Protein AF-A0A840BF86-F1 (afdb_monomer)

Sequence (146 aa):
MRASHAMMPAVRQLLELLAPGEWRRPWKLATFAVGMAWLLWGALTLEIGDWDVGVSILMGAFTYLLSPMAARILMRRQWRWLPLSLLAWWWCVDGVYMAWHLSMGNPIYREANAYASTCLFWLCGFIWSPRAALVEVLHNRRSVGF

pLDDT: mean 86.8, std 16.27, range [36.75, 98.38]

Radius of gyration: 18.63 Å; Cα contacts (8 Å, |Δi|>4): 114; chains: 1; bounding box: 59×29×61 Å

Mean predicted aligned error: 7.5 Å

Secondary structure (DSSP, 8-state):
--------HHHHHHHHHH-GGGTT-HHHHHHHHHHHHHHHHHHHHTT-HHHHHHHHHHHHHHHHHHHHHHHHHHHTT-GGGHHHHHHHHHIIIIIHHHHHHHHHTPPP-HHHHHHHHHHHHHHHHHHHS--SSHHHHHHTTSS---

Solvent-accessible surface area (backbone atoms only — not comparable to full-atom values): 8223 Å² total; per-residue (Å²): 138,83,85,76,73,81,73,53,71,68,58,54,51,49,48,63,45,52,35,71,87,55,71,74,37,65,68,51,49,50,54,48,51,51,52,51,50,51,53,47,49,48,21,58,75,70,72,42,41,92,61,43,41,64,47,48,53,53,31,49,51,45,32,70,58,41,19,26,25,32,38,48,33,61,78,68,64,40,65,92,48,43,68,59,30,53,49,50,49,46,36,41,31,44,48,50,54,49,56,49,32,68,73,71,73,50,90,81,62,61,67,66,42,38,55,56,35,47,55,48,37,52,52,49,3,58,76,57,41,82,84,68,59,70,69,46,54,61,57,53,60,76,77,63,78,130

Foldseek 3Di:
DDPPPPPPPVVVVLCVLQVPVLLVPPVLVVVLVVVLVVQCVVCVVVVNCVQRNVLSVVLSVLLSRQLLSLLCCVVVVVVVCNVVSVVSLCCSQAVSLVVSCVVVVHDDPNPVSNVVRNVVSNVSNVVSHDDDDPVVVVVVVVVDDD

Structure (mmCIF, N/CA/C/O backbone):
data_AF-A0A840BF86-F1
#
_entry.id   AF-A0A840BF86-F1
#
loop_
_atom_site.group_PDB
_atom_site.id
_atom_site.type_symbol
_atom_site.label_atom_id
_atom_site.label_alt_id
_atom_site.label_comp_id
_atom_site.label_asym_id
_atom_site.label_entity_id
_atom_site.label_seq_id
_atom_site.pdbx_PDB_ins_code
_atom_site.Cartn_x
_atom_site.Cartn_y
_atom_site.Cartn_z
_atom_site.occupancy
_atom_site.B_iso_or_equiv
_atom_site.auth_seq_id
_atom_site.auth_comp_id
_atom_site.auth_asym_id
_atom_site.auth_atom_id
_atom_site.pdbx_PDB_model_num
ATOM 1 N N . MET A 1 1 ? 8.612 -12.865 38.974 1.00 42.53 1 MET A N 1
ATOM 2 C CA . MET A 1 1 ? 9.054 -11.519 38.545 1.00 42.53 1 MET A CA 1
ATOM 3 C C . MET A 1 1 ? 8.324 -11.167 37.252 1.00 42.53 1 MET A C 1
ATOM 5 O O . MET A 1 1 ? 8.625 -11.740 36.217 1.00 42.53 1 MET A O 1
ATOM 9 N N . ARG A 1 2 ? 7.269 -10.344 37.335 1.00 48.00 2 ARG A N 1
ATOM 10 C CA . ARG A 1 2 ? 6.350 -10.004 36.231 1.00 48.00 2 ARG A CA 1
ATOM 11 C C . ARG A 1 2 ? 6.628 -8.556 35.814 1.00 48.00 2 ARG A C 1
ATOM 13 O O . ARG A 1 2 ? 6.032 -7.634 36.353 1.00 48.00 2 ARG A O 1
ATOM 20 N N . ALA A 1 3 ? 7.557 -8.353 34.887 1.00 44.25 3 ALA A N 1
ATOM 21 C CA . ALA A 1 3 ? 7.745 -7.054 34.246 1.00 44.25 3 ALA A CA 1
ATOM 22 C C . ALA A 1 3 ? 6.749 -6.929 33.084 1.00 44.25 3 ALA A C 1
ATOM 24 O O . ALA A 1 3 ? 7.109 -7.028 31.914 1.00 44.25 3 ALA A O 1
ATOM 25 N N . SER A 1 4 ? 5.461 -6.767 33.395 1.00 50.72 4 SER A N 1
ATOM 26 C CA . SER A 1 4 ? 4.500 -6.276 32.407 1.00 50.72 4 SER A CA 1
ATOM 27 C C . SER A 1 4 ? 4.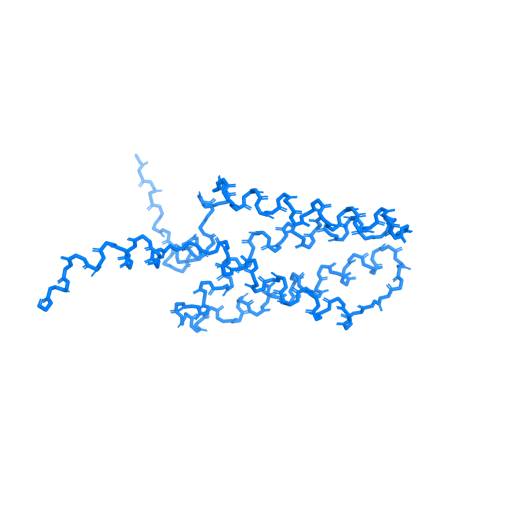736 -4.777 32.252 1.00 50.72 4 SER A C 1
ATOM 29 O O . SER A 1 4 ? 4.123 -3.974 32.955 1.00 50.72 4 SER A O 1
ATOM 31 N N . HIS A 1 5 ? 5.666 -4.402 31.372 1.00 57.19 5 HIS A N 1
ATOM 32 C CA . HIS A 1 5 ? 5.785 -3.026 30.902 1.00 57.19 5 HIS A CA 1
ATOM 33 C C . HIS A 1 5 ? 4.409 -2.579 30.402 1.00 57.19 5 HIS A C 1
ATOM 35 O O . HIS A 1 5 ? 3.856 -3.165 29.469 1.00 57.19 5 HIS A O 1
ATOM 41 N N . ALA A 1 6 ? 3.834 -1.568 31.051 1.00 69.12 6 ALA A N 1
ATOM 42 C CA . ALA A 1 6 ? 2.622 -0.923 30.582 1.00 69.12 6 ALA A CA 1
ATOM 43 C C . ALA A 1 6 ? 2.908 -0.346 29.189 1.00 69.12 6 ALA A C 1
ATOM 45 O O . ALA A 1 6 ? 3.600 0.660 29.048 1.00 69.12 6 ALA A O 1
ATOM 46 N N . MET A 1 7 ? 2.443 -1.034 28.145 1.00 71.25 7 MET A N 1
ATOM 47 C CA . MET A 1 7 ? 2.614 -0.577 26.772 1.00 71.25 7 MET A CA 1
ATOM 48 C C . MET A 1 7 ? 1.961 0.797 26.627 1.00 71.25 7 MET A C 1
ATOM 50 O O . MET A 1 7 ? 0.794 0.966 26.987 1.00 71.25 7 MET A O 1
ATOM 54 N N . MET A 1 8 ? 2.722 1.770 26.117 1.00 82.69 8 MET A N 1
ATOM 55 C CA . MET A 1 8 ? 2.258 3.147 25.966 1.00 82.69 8 MET A CA 1
ATOM 56 C C . MET A 1 8 ? 0.900 3.186 25.240 1.00 82.69 8 MET A C 1
ATOM 58 O O . MET A 1 8 ? 0.747 2.513 24.214 1.00 82.69 8 MET A O 1
ATOM 62 N N . PRO A 1 9 ? -0.071 4.001 25.696 1.00 86.62 9 PRO A N 1
ATOM 63 C CA . PRO A 1 9 ? -1.411 4.061 25.103 1.00 86.62 9 PRO A CA 1
ATOM 64 C C . PRO A 1 9 ? -1.408 4.303 23.585 1.00 86.62 9 PRO A C 1
ATOM 66 O O . PRO A 1 9 ? -2.212 3.726 22.857 1.00 86.62 9 PRO A O 1
ATOM 69 N N . ALA A 1 10 ? -0.460 5.108 23.092 1.00 86.81 10 ALA A N 1
ATOM 70 C CA . ALA A 1 10 ? -0.298 5.382 21.665 1.00 86.81 10 ALA A CA 1
ATOM 71 C C . ALA A 1 10 ? 0.121 4.142 20.855 1.00 86.81 10 ALA A C 1
ATOM 73 O O . ALA A 1 10 ? -0.391 3.932 19.759 1.00 86.81 10 ALA A O 1
ATOM 74 N N . VAL A 1 11 ?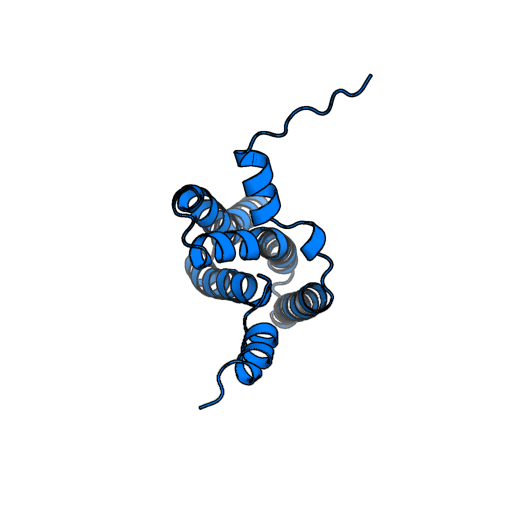 1.003 3.298 21.400 1.00 87.00 11 VAL A N 1
ATOM 75 C CA . VAL A 1 11 ? 1.462 2.065 20.737 1.00 87.00 11 VAL A CA 1
ATOM 76 C C . VAL A 1 11 ? 0.321 1.061 20.642 1.00 87.00 11 VAL A C 1
ATOM 78 O O . VAL A 1 11 ? 0.115 0.461 19.591 1.00 87.00 11 VAL A O 1
ATOM 81 N N . ARG A 1 12 ? -0.478 0.922 21.707 1.00 88.44 12 ARG A N 1
ATOM 82 C CA . ARG A 1 12 ? -1.675 0.073 21.673 1.00 88.44 12 ARG A CA 1
ATOM 83 C C . ARG A 1 12 ? -2.654 0.542 20.594 1.00 88.44 12 ARG A C 1
ATOM 85 O O . ARG A 1 12 ? -3.085 -0.272 19.785 1.00 88.44 12 ARG A O 1
ATOM 92 N N . GLN A 1 13 ? -2.941 1.843 20.538 1.00 88.81 13 GLN A N 1
ATOM 93 C CA . GLN A 1 13 ? -3.827 2.406 19.518 1.00 88.81 13 GLN A CA 1
ATOM 94 C C . GLN A 1 13 ? -3.289 2.173 18.098 1.00 88.81 13 GLN A C 1
ATOM 96 O O . GLN A 1 13 ? -4.054 1.838 17.200 1.00 88.81 13 GLN A O 1
ATOM 101 N N . LEU A 1 14 ? -1.977 2.304 17.889 1.00 88.00 14 LEU A N 1
ATOM 102 C CA . LEU A 1 14 ? -1.354 2.023 16.596 1.00 88.00 14 LEU A CA 1
ATOM 103 C C . LEU A 1 14 ? -1.488 0.544 16.202 1.00 88.00 14 LEU A C 1
ATOM 105 O O . LEU A 1 14 ? -1.827 0.238 15.062 1.00 88.00 14 LEU A O 1
ATOM 109 N N . LEU A 1 15 ? -1.278 -0.382 17.140 1.00 88.06 15 LEU A N 1
ATOM 110 C CA . LEU A 1 15 ? -1.462 -1.817 16.897 1.00 88.06 15 LEU A CA 1
ATOM 111 C C . LEU A 1 15 ? -2.922 -2.169 16.594 1.00 88.06 15 LEU A C 1
ATOM 113 O O . LEU A 1 15 ? -3.178 -3.025 15.750 1.00 88.06 15 LEU A O 1
ATOM 117 N N . GLU A 1 16 ? -3.878 -1.491 17.230 1.00 88.25 16 GLU A N 1
ATOM 118 C CA . GLU A 1 16 ? -5.304 -1.603 16.905 1.00 88.25 16 GLU A CA 1
ATOM 119 C C . GLU A 1 16 ? -5.622 -1.043 15.514 1.00 88.25 16 GLU A C 1
ATOM 121 O O . GLU A 1 16 ? -6.436 -1.615 14.788 1.00 88.25 16 GLU A O 1
ATOM 126 N N . LEU A 1 17 ? -4.972 0.056 15.121 1.00 87.38 17 LEU A N 1
ATOM 127 C CA . LEU A 1 17 ? -5.124 0.648 13.795 1.00 87.38 17 LEU A CA 1
ATOM 128 C C . LEU A 1 17 ? -4.493 -0.202 12.696 1.00 87.38 17 LEU A C 1
ATOM 130 O O . LEU A 1 17 ? -5.029 -0.209 11.595 1.00 87.38 17 LEU A O 1
ATOM 134 N N . LEU A 1 18 ? -3.399 -0.916 12.964 1.00 88.25 18 LEU A N 1
ATOM 135 C CA . LEU A 1 18 ? -2.786 -1.865 12.028 1.00 88.25 18 LEU A CA 1
ATOM 136 C C . LEU A 1 18 ? -3.561 -3.189 11.978 1.00 88.25 18 LEU A C 1
ATOM 138 O O . LEU A 1 18 ? -3.799 -3.731 10.896 1.00 88.25 18 LEU A O 1
ATOM 142 N N . ALA A 1 19 ? -3.989 -3.670 13.146 1.00 85.81 19 ALA A N 1
ATOM 143 C CA . ALA A 1 19 ? -4.706 -4.921 13.372 1.00 85.81 19 ALA A CA 1
ATOM 144 C C . ALA A 1 19 ? -4.027 -6.144 12.707 1.00 85.81 19 ALA A C 1
ATOM 146 O O . ALA A 1 19 ? -4.611 -6.774 11.823 1.00 85.81 19 ALA A O 1
ATOM 147 N N . PRO A 1 20 ? -2.804 -6.533 13.123 1.00 81.25 20 PRO A N 1
ATOM 148 C CA . PRO A 1 20 ? -2.024 -7.588 12.461 1.00 81.25 20 PRO A CA 1
ATOM 149 C C . PRO A 1 20 ? -2.707 -8.963 12.450 1.00 81.25 20 PRO A C 1
ATOM 151 O O . PRO A 1 20 ? -2.555 -9.729 11.499 1.00 81.25 20 PRO A O 1
ATOM 154 N N . GLY A 1 21 ? -3.545 -9.258 13.450 1.00 81.56 21 GLY A N 1
ATOM 155 C CA . GLY A 1 21 ? -4.368 -10.475 13.470 1.00 81.56 21 GLY A CA 1
ATOM 156 C C . GLY A 1 21 ? -5.365 -10.573 12.304 1.00 81.56 21 GLY A C 1
ATOM 157 O O . GLY A 1 21 ? -5.909 -11.640 12.037 1.00 81.56 21 GLY A O 1
ATOM 158 N N . GLU A 1 22 ? -5.599 -9.481 11.576 1.00 84.19 22 GLU A N 1
ATOM 159 C CA . GLU A 1 22 ? -6.522 -9.413 10.443 1.00 84.19 22 GLU A CA 1
ATOM 160 C C . GLU A 1 22 ? -5.843 -9.661 9.094 1.00 84.19 22 GLU A C 1
ATOM 162 O O . GLU A 1 22 ? -6.526 -9.857 8.089 1.00 84.19 22 GLU A O 1
ATOM 167 N N . TRP A 1 23 ? -4.511 -9.700 9.051 1.00 86.69 23 TRP A N 1
ATOM 168 C CA . TRP A 1 23 ? -3.753 -9.916 7.816 1.00 86.69 23 TRP A CA 1
ATOM 169 C C . TRP A 1 23 ? -3.929 -11.316 7.231 1.00 86.69 23 TRP A C 1
ATOM 171 O O . TRP A 1 23 ? -3.609 -11.527 6.069 1.00 86.69 23 TRP A O 1
ATOM 181 N N . ARG A 1 24 ? -4.448 -12.267 8.010 1.00 90.56 24 ARG A N 1
ATOM 182 C CA . ARG A 1 24 ? -4.702 -13.645 7.570 1.00 90.56 24 ARG A CA 1
ATOM 183 C C . ARG A 1 24 ? -6.169 -13.916 7.237 1.00 90.56 24 ARG A C 1
ATOM 185 O O . ARG A 1 24 ? -6.558 -15.068 7.077 1.00 90.56 24 ARG A O 1
ATOM 192 N N . ARG A 1 25 ? -7.012 -12.878 7.169 1.00 88.62 25 ARG A N 1
ATOM 193 C CA . ARG A 1 25 ? -8.431 -13.050 6.827 1.00 88.62 25 ARG A CA 1
ATOM 194 C C . ARG A 1 25 ? -8.556 -13.625 5.412 1.00 88.62 25 ARG A C 1
ATOM 196 O O . ARG A 1 25 ? -7.961 -13.060 4.493 1.00 88.62 25 ARG A O 1
ATOM 203 N N . PRO A 1 26 ? -9.349 -14.691 5.212 1.00 90.19 26 PRO A N 1
ATOM 204 C CA . PRO A 1 26 ? -9.347 -15.439 3.958 1.00 90.19 26 PRO A CA 1
ATOM 205 C C . PRO A 1 26 ? -9.785 -14.583 2.768 1.00 90.19 26 PRO A C 1
ATOM 207 O O . PRO A 1 26 ? -9.136 -14.613 1.732 1.00 90.19 26 PRO A O 1
ATOM 210 N N . TRP A 1 27 ? -10.811 -13.739 2.922 1.00 90.00 27 TRP A N 1
ATOM 211 C CA . TRP A 1 27 ? -11.253 -12.847 1.842 1.00 90.00 27 TRP A CA 1
ATOM 212 C C . TRP A 1 27 ? -10.230 -11.756 1.512 1.00 90.00 27 TRP A C 1
ATOM 214 O O . TRP A 1 27 ? -10.120 -11.349 0.360 1.00 90.00 27 TRP A O 1
ATOM 224 N N . LYS A 1 28 ? -9.466 -11.288 2.508 1.00 92.62 28 LYS A N 1
ATOM 225 C CA . LYS A 1 28 ? -8.410 -10.290 2.311 1.00 92.62 28 LYS A CA 1
ATOM 226 C C . LYS A 1 28 ? -7.293 -10.890 1.459 1.00 92.62 28 LYS A C 1
ATOM 228 O O . LYS A 1 28 ? -6.904 -10.302 0.459 1.00 92.62 28 LYS A O 1
ATOM 233 N N . LEU A 1 29 ? -6.858 -12.097 1.821 1.00 95.12 29 LEU A N 1
ATOM 234 C CA . LEU A 1 29 ? -5.872 -12.864 1.062 1.00 95.12 29 LEU A CA 1
ATOM 235 C C . LEU A 1 29 ? -6.376 -13.204 -0.343 1.00 95.12 29 LEU A C 1
ATOM 237 O O . LEU A 1 29 ? -5.640 -13.015 -1.301 1.00 95.12 29 LEU A O 1
ATOM 241 N N . ALA A 1 30 ? -7.627 -13.651 -0.480 1.00 95.00 30 ALA A N 1
ATOM 242 C CA . ALA A 1 30 ? -8.205 -14.012 -1.772 1.00 95.00 30 ALA A CA 1
ATOM 243 C C . ALA A 1 30 ? -8.307 -12.805 -2.715 1.00 95.00 30 ALA A C 1
ATOM 245 O O . ALA A 1 30 ? -7.846 -12.870 -3.848 1.00 95.00 30 ALA A O 1
ATOM 246 N N . THR A 1 31 ? -8.857 -11.681 -2.247 1.00 95.12 31 THR A N 1
ATOM 247 C CA . THR A 1 31 ? -8.969 -10.460 -3.067 1.00 95.12 31 THR A CA 1
ATOM 248 C C . THR A 1 31 ? -7.605 -9.851 -3.387 1.00 95.12 31 THR A C 1
ATOM 250 O O . THR A 1 31 ? -7.408 -9.373 -4.500 1.00 95.12 31 THR A O 1
ATOM 253 N N . PHE A 1 32 ? -6.641 -9.923 -2.463 1.00 97.00 32 PHE A N 1
ATOM 254 C CA . PHE A 1 32 ? -5.255 -9.554 -2.747 1.00 97.00 32 PHE A CA 1
ATOM 255 C C . PHE A 1 32 ? -4.626 -10.457 -3.808 1.00 97.00 32 PHE A C 1
ATOM 257 O O . PHE A 1 32 ? -4.027 -9.947 -4.746 1.00 97.00 32 PHE A O 1
ATOM 264 N N . ALA A 1 33 ? -4.793 -11.776 -3.697 1.00 97.62 33 ALA A N 1
ATOM 265 C CA . ALA A 1 33 ? -4.267 -12.726 -4.670 1.00 97.62 33 ALA A CA 1
ATOM 266 C C . ALA A 1 33 ? -4.863 -12.494 -6.064 1.00 97.62 33 ALA A C 1
ATOM 268 O O . ALA A 1 33 ? -4.122 -12.485 -7.039 1.00 97.62 33 ALA A O 1
ATOM 269 N N . VAL A 1 34 ? -6.173 -12.234 -6.156 1.00 97.56 34 VAL A N 1
ATOM 270 C CA . VAL A 1 34 ? -6.841 -11.892 -7.422 1.00 97.56 34 VAL A CA 1
ATOM 271 C C . VAL A 1 34 ? -6.298 -10.583 -7.999 1.00 97.56 34 VAL A C 1
ATOM 273 O O . VAL A 1 34 ? -5.923 -10.549 -9.166 1.00 97.56 34 VAL A O 1
ATOM 276 N N . GLY A 1 35 ? -6.213 -9.518 -7.194 1.00 96.75 35 GLY A N 1
ATOM 277 C CA . GLY A 1 35 ? -5.682 -8.231 -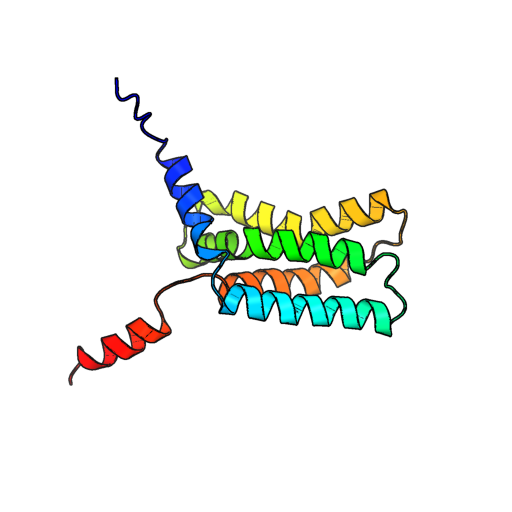7.650 1.00 96.75 35 GLY A CA 1
ATOM 278 C C . GLY A 1 35 ? -4.218 -8.320 -8.089 1.00 96.75 35 GLY A C 1
ATOM 279 O O . GLY A 1 35 ? -3.859 -7.809 -9.143 1.00 96.75 35 GLY A O 1
ATOM 280 N N . MET A 1 36 ? -3.387 -9.029 -7.324 1.00 98.12 36 MET A N 1
ATOM 281 C CA . MET A 1 36 ? -1.985 -9.267 -7.668 1.00 98.12 36 MET A CA 1
ATOM 282 C C . MET A 1 36 ? -1.856 -10.090 -8.950 1.00 98.12 36 MET A C 1
ATOM 284 O O . MET A 1 36 ? -1.098 -9.718 -9.836 1.00 98.12 36 MET A O 1
ATOM 288 N N . ALA A 1 37 ? -2.625 -11.174 -9.088 1.00 98.19 37 ALA A N 1
ATOM 289 C CA . ALA A 1 37 ? -2.631 -11.976 -10.308 1.00 98.19 37 ALA A CA 1
ATOM 290 C C . ALA A 1 37 ? -3.030 -11.139 -11.530 1.00 98.19 37 ALA A C 1
ATOM 292 O O . ALA A 1 37 ? -2.4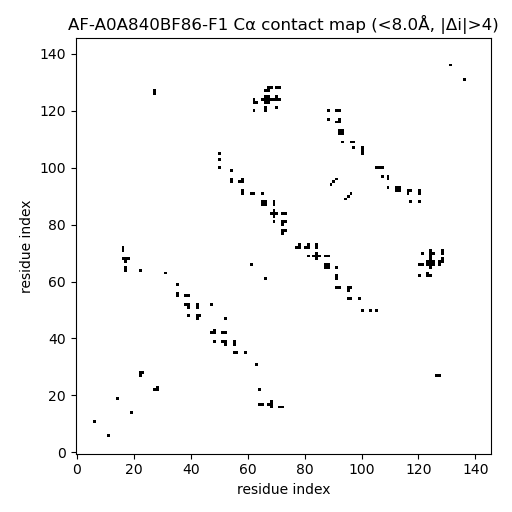18 -11.288 -12.582 1.00 98.19 37 ALA A O 1
ATOM 293 N N . TRP A 1 38 ? -3.998 -10.229 -11.385 1.00 97.69 38 TRP A N 1
ATOM 294 C CA . TRP A 1 38 ? -4.405 -9.319 -12.455 1.00 97.69 38 TRP A CA 1
ATOM 295 C C . TRP A 1 38 ? -3.285 -8.358 -12.873 1.00 97.69 38 TRP A C 1
ATOM 297 O O . TRP A 1 38 ? -3.041 -8.193 -14.065 1.00 97.69 38 TRP A O 1
ATOM 307 N N . LEU A 1 39 ? -2.575 -7.764 -11.907 1.00 96.62 39 LEU A N 1
ATOM 308 C CA . LEU A 1 39 ? -1.436 -6.881 -12.183 1.00 96.62 39 LEU A CA 1
ATOM 309 C C . LEU A 1 39 ? -0.309 -7.631 -12.898 1.00 96.62 39 LEU A C 1
ATOM 311 O O . LEU A 1 39 ? 0.159 -7.194 -13.943 1.00 96.62 39 LEU A O 1
ATOM 315 N N . LEU A 1 40 ? 0.072 -8.801 -12.382 1.00 97.81 40 LEU A N 1
ATOM 316 C CA . LEU A 1 40 ? 1.128 -9.615 -12.983 1.00 97.81 40 LEU A CA 1
ATOM 317 C C . LEU A 1 40 ? 0.738 -10.117 -14.376 1.00 97.81 40 LEU A C 1
ATOM 319 O O . LEU A 1 40 ? 1.559 -10.100 -15.288 1.00 97.81 40 LEU A O 1
ATOM 323 N N . TRP A 1 41 ? -0.518 -10.522 -14.566 1.00 98.06 41 TRP A N 1
ATOM 324 C CA . TRP A 1 41 ? -1.035 -10.889 -15.882 1.00 98.06 41 TRP A CA 1
ATOM 325 C C . TRP A 1 41 ? -0.938 -9.721 -16.870 1.00 98.06 41 TRP A C 1
ATOM 327 O O . TRP A 1 41 ? -0.483 -9.912 -17.998 1.00 98.06 41 TRP A O 1
ATOM 337 N N . GLY A 1 42 ? -1.326 -8.514 -16.446 1.00 96.50 42 GLY A N 1
ATOM 338 C CA . GLY A 1 42 ? -1.198 -7.295 -17.244 1.00 96.50 42 GLY A CA 1
ATOM 339 C C . GLY A 1 42 ? 0.250 -7.013 -17.639 1.00 96.50 42 GLY A C 1
ATOM 340 O O . GLY A 1 42 ? 0.527 -6.838 -18.823 1.00 96.50 42 GLY A O 1
ATOM 341 N N . ALA A 1 43 ? 1.173 -7.069 -16.677 1.00 95.62 43 ALA A N 1
ATOM 342 C CA . ALA A 1 43 ? 2.597 -6.838 -16.906 1.00 95.62 43 ALA A CA 1
ATOM 343 C C . ALA A 1 43 ? 3.195 -7.805 -17.943 1.00 95.62 43 ALA A C 1
ATOM 345 O O . ALA A 1 43 ? 3.955 -7.396 -18.820 1.00 95.62 43 ALA A O 1
ATOM 346 N N . LEU A 1 44 ? 2.825 -9.087 -17.866 1.00 97.19 44 LEU A N 1
ATOM 347 C CA . LEU A 1 44 ? 3.302 -10.116 -18.793 1.00 97.19 44 LEU A CA 1
ATOM 348 C C . LEU A 1 44 ? 2.656 -10.002 -20.179 1.00 97.19 44 LEU A C 1
ATOM 350 O O . LEU A 1 44 ? 3.332 -10.200 -21.181 1.00 97.19 44 LEU A O 1
ATOM 354 N N . THR A 1 45 ? 1.365 -9.667 -20.246 1.00 97.50 45 THR A N 1
ATOM 355 C CA . THR A 1 45 ? 0.631 -9.547 -21.519 1.00 97.50 45 THR A CA 1
ATOM 356 C C . THR A 1 45 ? 1.035 -8.298 -22.301 1.00 97.50 45 THR A C 1
ATOM 358 O O . THR A 1 45 ? 1.031 -8.314 -23.526 1.00 97.50 45 THR A O 1
ATOM 361 N N . LEU A 1 46 ? 1.369 -7.212 -21.599 1.00 94.75 46 LEU A N 1
ATOM 362 C CA . LEU A 1 46 ? 1.817 -5.952 -22.195 1.00 94.75 46 LEU A CA 1
ATOM 363 C C . LEU A 1 46 ? 3.336 -5.897 -22.417 1.00 94.75 46 LEU A C 1
ATOM 365 O O . LEU A 1 46 ? 3.834 -4.858 -22.833 1.00 94.75 46 LEU A O 1
ATOM 369 N N . GLU A 1 47 ? 4.060 -6.984 -22.129 1.00 94.38 47 GLU A N 1
ATOM 370 C CA . GLU A 1 47 ? 5.517 -7.081 -22.299 1.00 94.38 47 GLU A CA 1
ATOM 371 C C . GLU A 1 47 ? 6.311 -6.013 -21.511 1.00 94.38 47 GLU A C 1
ATOM 373 O O . GLU A 1 47 ? 7.398 -5.609 -21.909 1.00 94.38 47 GLU A O 1
ATOM 378 N N . ILE A 1 48 ? 5.790 -5.586 -20.352 1.00 91.88 48 ILE A N 1
ATOM 379 C CA . ILE A 1 48 ? 6.412 -4.604 -19.431 1.00 91.88 48 ILE A CA 1
ATOM 380 C C . ILE A 1 48 ? 6.878 -5.244 -18.111 1.00 91.88 48 ILE A C 1
ATOM 382 O O . ILE A 1 48 ? 7.016 -4.592 -17.074 1.00 91.88 48 ILE A O 1
ATOM 386 N N . GLY A 1 49 ? 7.057 -6.567 -18.114 1.00 90.44 49 GLY A N 1
ATOM 387 C CA . GLY A 1 49 ? 7.324 -7.341 -16.902 1.00 90.44 49 GLY A CA 1
ATOM 388 C C . GLY A 1 49 ? 8.691 -7.089 -16.255 1.00 90.44 49 GLY A C 1
ATOM 389 O O . GLY A 1 49 ? 8.858 -7.378 -15.071 1.00 90.44 49 GLY A O 1
ATOM 390 N N . ASP A 1 50 ? 9.649 -6.541 -16.999 1.00 90.06 50 ASP A N 1
ATOM 391 C CA . ASP A 1 50 ? 11.009 -6.214 -16.558 1.00 90.06 50 ASP A CA 1
ATOM 392 C C . ASP A 1 50 ? 11.038 -5.179 -15.425 1.00 90.06 50 ASP A C 1
ATOM 394 O O . ASP A 1 50 ? 11.845 -5.295 -14.499 1.00 90.06 50 ASP A O 1
ATOM 398 N N . TRP A 1 51 ? 10.118 -4.213 -15.445 1.00 88.94 51 TRP A N 1
ATOM 399 C CA . TRP A 1 51 ? 10.003 -3.201 -14.396 1.00 88.94 51 TRP A CA 1
ATOM 400 C C . TRP A 1 51 ? 8.701 -3.289 -13.598 1.00 88.94 51 TRP A C 1
ATOM 402 O O . TRP A 1 51 ? 8.714 -2.966 -12.404 1.00 88.94 51 TRP A O 1
ATOM 412 N N . ASP A 1 52 ? 7.601 -3.747 -14.204 1.00 93.50 52 ASP A N 1
ATOM 413 C CA . ASP A 1 52 ? 6.269 -3.657 -13.593 1.00 93.50 52 ASP A CA 1
ATOM 414 C C . ASP A 1 52 ? 5.985 -4.778 -12.571 1.00 93.50 52 ASP A C 1
ATOM 416 O O . ASP A 1 52 ? 5.348 -4.557 -11.539 1.00 93.50 52 ASP A O 1
ATOM 420 N N . VAL A 1 53 ? 6.528 -5.986 -12.775 1.00 95.56 53 VAL A N 1
ATOM 421 C CA . VAL A 1 53 ? 6.319 -7.120 -11.849 1.00 95.56 53 VAL A CA 1
ATOM 422 C C . VAL A 1 53 ? 6.851 -6.799 -10.452 1.00 95.56 53 VAL A C 1
ATOM 424 O O . VAL A 1 53 ? 6.158 -6.993 -9.448 1.00 95.56 53 VAL A O 1
ATOM 427 N N . GLY A 1 54 ? 8.083 -6.291 -10.376 1.00 94.81 54 GLY A N 1
ATOM 428 C CA . GLY A 1 54 ? 8.732 -6.007 -9.099 1.00 94.81 54 GLY A CA 1
ATOM 429 C C . GLY A 1 54 ? 8.066 -4.858 -8.345 1.00 94.81 54 GLY A C 1
ATOM 430 O O . GLY A 1 54 ? 7.794 -4.985 -7.146 1.00 94.81 54 GLY A O 1
ATOM 431 N N . VAL A 1 55 ? 7.720 -3.771 -9.044 1.00 95.62 55 VAL A N 1
ATOM 432 C CA . VAL A 1 55 ? 7.024 -2.638 -8.418 1.00 95.62 55 VAL A CA 1
ATOM 433 C C . VAL A 1 55 ? 5.612 -3.024 -7.975 1.00 95.62 55 VAL A C 1
ATOM 435 O O . VAL A 1 55 ? 5.225 -2.679 -6.857 1.00 95.62 55 VAL A O 1
ATOM 438 N N . SER A 1 56 ? 4.888 -3.821 -8.768 1.00 96.56 56 SER A N 1
ATOM 439 C CA . SER A 1 56 ? 3.559 -4.337 -8.420 1.00 96.56 56 SER A CA 1
ATOM 440 C C . SER A 1 56 ? 3.588 -5.177 -7.145 1.00 96.56 56 SER A C 1
ATOM 442 O O . SER A 1 56 ? 2.766 -4.967 -6.249 1.00 96.56 56 SER A O 1
ATOM 444 N N . ILE A 1 57 ? 4.570 -6.075 -7.001 1.00 97.50 57 ILE A N 1
ATOM 445 C CA . ILE A 1 57 ? 4.744 -6.878 -5.781 1.00 97.50 57 ILE A CA 1
ATOM 446 C C . ILE A 1 57 ? 5.009 -5.976 -4.568 1.00 97.50 57 ILE A C 1
ATOM 448 O O . ILE A 1 57 ? 4.353 -6.135 -3.534 1.00 97.50 57 ILE A O 1
ATOM 452 N N . LEU A 1 58 ? 5.936 -5.019 -4.681 1.00 97.31 58 LEU A N 1
ATOM 453 C CA . LEU A 1 58 ? 6.300 -4.129 -3.574 1.00 97.31 58 LEU A CA 1
ATOM 454 C C . LEU A 1 58 ? 5.144 -3.207 -3.170 1.00 97.31 58 LEU A C 1
ATOM 456 O O . LEU A 1 58 ? 4.745 -3.187 -2.002 1.00 97.31 58 LEU A O 1
ATOM 460 N N . MET A 1 59 ? 4.579 -2.466 -4.124 1.00 97.75 59 MET A N 1
ATOM 461 C CA . MET A 1 59 ? 3.458 -1.553 -3.881 1.00 97.75 59 MET A CA 1
ATOM 462 C C . MET A 1 59 ? 2.229 -2.309 -3.385 1.00 97.75 59 MET A C 1
ATOM 464 O O . MET A 1 59 ? 1.579 -1.874 -2.430 1.00 97.75 59 MET A O 1
ATOM 468 N N . GLY A 1 60 ? 1.932 -3.469 -3.976 1.00 97.50 60 GLY A N 1
ATOM 469 C CA . GLY A 1 60 ? 0.841 -4.334 -3.545 1.00 97.50 60 GLY A CA 1
ATOM 470 C C . GLY A 1 60 ? 1.018 -4.809 -2.104 1.00 97.50 60 GLY A C 1
ATOM 471 O O . GLY A 1 60 ? 0.074 -4.726 -1.317 1.00 97.50 60 GLY A O 1
ATOM 472 N N . ALA A 1 61 ? 2.223 -5.236 -1.714 1.00 96.94 61 ALA A N 1
ATOM 473 C CA . ALA A 1 61 ? 2.515 -5.663 -0.346 1.00 96.94 61 ALA A CA 1
ATOM 474 C C . ALA A 1 61 ? 2.353 -4.520 0.670 1.00 96.94 61 ALA A C 1
ATOM 476 O O . ALA A 1 61 ? 1.674 -4.689 1.687 1.00 96.94 61 ALA A O 1
ATOM 477 N N . PHE A 1 62 ? 2.903 -3.333 0.391 1.00 97.88 62 PHE A N 1
ATOM 478 C CA . PHE A 1 62 ? 2.711 -2.170 1.266 1.00 97.88 62 PHE A CA 1
ATOM 479 C C . PHE A 1 62 ? 1.239 -1.757 1.349 1.00 97.88 62 PHE A C 1
ATOM 481 O O . PHE A 1 62 ? 0.727 -1.526 2.447 1.00 97.88 62 PHE A O 1
ATOM 488 N N . THR A 1 63 ? 0.524 -1.763 0.222 1.00 97.69 63 THR A N 1
ATOM 489 C CA . THR A 1 63 ? -0.917 -1.485 0.173 1.00 97.69 63 THR A CA 1
ATOM 490 C C . THR A 1 63 ? -1.697 -2.493 1.016 1.00 97.69 63 THR A C 1
ATOM 492 O O . THR A 1 63 ? -2.564 -2.097 1.797 1.00 97.69 63 THR A O 1
ATOM 495 N N . TYR A 1 64 ? -1.362 -3.785 0.952 1.00 96.69 64 TYR A N 1
ATOM 496 C CA . TYR A 1 64 ? -1.979 -4.829 1.774 1.00 96.69 64 TYR A CA 1
ATOM 497 C C . TYR A 1 64 ? -1.843 -4.565 3.273 1.00 96.69 64 TYR A C 1
ATOM 499 O O . TYR A 1 64 ? -2.792 -4.769 4.041 1.00 96.69 64 TYR A O 1
ATOM 507 N N . LEU A 1 65 ? -0.674 -4.097 3.700 1.00 95.19 65 LEU A N 1
ATOM 508 C CA . LEU A 1 65 ? -0.372 -3.850 5.106 1.00 95.19 65 LEU A CA 1
ATOM 509 C C . LEU A 1 65 ? -0.969 -2.530 5.608 1.00 95.19 65 LEU A C 1
ATOM 511 O O . LEU A 1 65 ? -1.553 -2.497 6.692 1.00 95.19 65 LEU A O 1
ATOM 515 N N . LEU A 1 66 ? -0.847 -1.458 4.823 1.00 96.50 66 LEU A N 1
ATOM 516 C CA . LEU A 1 66 ? -1.056 -0.085 5.289 1.00 96.50 66 LEU A CA 1
ATOM 517 C C . LEU A 1 66 ? -2.409 0.515 4.895 1.00 96.50 66 LEU A C 1
ATOM 519 O O . LEU A 1 66 ? -2.947 1.322 5.657 1.00 96.50 66 LEU A O 1
ATOM 523 N N . SER A 1 67 ? -2.999 0.112 3.766 1.00 96.44 67 SER A N 1
ATOM 524 C CA . SER A 1 67 ? -4.281 0.686 3.325 1.00 96.44 67 SER A CA 1
ATOM 525 C C . SER A 1 67 ? -5.423 0.521 4.336 1.00 96.44 67 SER A C 1
ATOM 527 O O . SER A 1 67 ? -6.164 1.489 4.531 1.00 96.44 67 SER A O 1
ATOM 529 N N . PRO A 1 68 ? -5.568 -0.604 5.077 1.00 94.94 68 PRO A N 1
ATOM 530 C CA . PRO A 1 68 ? -6.646 -0.720 6.056 1.00 94.94 68 PRO A CA 1
ATOM 531 C C . PRO A 1 68 ? -6.443 0.234 7.236 1.00 94.94 68 PRO A C 1
ATOM 533 O O . PRO A 1 68 ? -7.408 0.782 7.757 1.00 94.94 68 PRO A O 1
ATOM 536 N N . MET A 1 69 ? -5.192 0.460 7.653 1.00 94.94 69 MET A N 1
ATOM 537 C CA . MET A 1 69 ? -4.864 1.417 8.713 1.00 94.94 69 MET A CA 1
ATOM 538 C C . MET A 1 69 ? -5.264 2.833 8.299 1.00 94.94 69 MET A C 1
ATOM 540 O O . MET A 1 69 ? -5.984 3.505 9.038 1.00 94.94 69 MET A O 1
ATOM 544 N N . ALA A 1 70 ? -4.847 3.255 7.103 1.00 96.12 70 ALA A N 1
ATOM 545 C CA . ALA A 1 70 ? -5.190 4.559 6.548 1.00 96.12 70 ALA A CA 1
ATOM 546 C C . ALA A 1 70 ? -6.715 4.747 6.444 1.00 96.12 70 ALA A C 1
ATOM 548 O O . ALA A 1 70 ? -7.264 5.732 6.942 1.00 96.12 70 ALA A O 1
ATOM 549 N N . ALA A 1 71 ? -7.428 3.754 5.901 1.00 94.88 71 ALA A N 1
ATOM 550 C CA . ALA A 1 71 ? -8.886 3.788 5.805 1.00 94.88 71 ALA A CA 1
ATOM 551 C C . ALA A 1 71 ? -9.562 3.879 7.184 1.00 94.88 71 ALA A C 1
ATOM 553 O O . ALA A 1 71 ? -10.454 4.703 7.375 1.00 94.88 71 ALA A O 1
ATOM 554 N N . ARG A 1 72 ? -9.118 3.102 8.184 1.00 92.12 72 ARG A N 1
ATOM 555 C CA . ARG A 1 72 ? -9.668 3.164 9.553 1.00 92.12 72 ARG A CA 1
ATOM 556 C C . ARG A 1 72 ? -9.480 4.532 10.196 1.00 92.12 72 ARG A C 1
ATOM 558 O O . ARG A 1 72 ? -10.398 4.985 10.877 1.00 92.12 72 ARG A O 1
ATOM 565 N N . ILE A 1 73 ? -8.329 5.178 9.998 1.00 94.50 73 ILE A N 1
ATOM 566 C CA . ILE A 1 73 ? -8.060 6.522 10.531 1.00 94.50 73 ILE A CA 1
ATOM 567 C C . ILE A 1 73 ? -9.109 7.512 10.012 1.00 94.50 73 ILE A C 1
ATOM 569 O O . ILE A 1 73 ? -9.695 8.245 10.811 1.00 94.50 73 ILE A O 1
ATOM 573 N N . LEU A 1 74 ? -9.404 7.477 8.708 1.00 92.56 74 LEU A N 1
ATOM 574 C CA . LEU A 1 74 ? -10.439 8.318 8.101 1.00 92.56 74 LEU A CA 1
ATOM 575 C C . LEU A 1 74 ? -11.850 7.932 8.566 1.00 92.56 74 LEU A C 1
ATOM 577 O O . LEU A 1 74 ? -12.588 8.781 9.065 1.00 92.56 74 LEU A O 1
ATOM 581 N N . MET A 1 75 ? -12.216 6.651 8.468 1.00 90.62 75 MET A N 1
ATOM 582 C CA . MET A 1 75 ? -13.554 6.152 8.822 1.00 90.62 75 MET A CA 1
ATOM 583 C C . MET A 1 75 ? -13.913 6.432 10.284 1.00 90.62 75 MET A C 1
ATOM 585 O O . MET A 1 75 ? -15.045 6.795 10.592 1.00 90.62 75 MET A O 1
ATOM 589 N N . ARG A 1 76 ? -12.944 6.279 11.195 1.00 90.94 76 ARG A N 1
ATOM 590 C CA . ARG A 1 76 ? -13.118 6.512 12.637 1.00 90.94 76 ARG A CA 1
ATOM 591 C C . ARG A 1 76 ? -12.819 7.954 13.048 1.00 90.94 76 ARG A C 1
ATOM 593 O O . ARG A 1 76 ? -12.798 8.235 14.244 1.00 90.94 76 ARG A O 1
ATOM 600 N N . ARG A 1 77 ? -12.567 8.854 12.087 1.00 93.00 77 ARG A N 1
ATOM 601 C CA . ARG A 1 77 ? -12.269 10.280 12.312 1.00 93.00 77 ARG A CA 1
ATOM 602 C C . ARG A 1 77 ? -11.143 10.502 13.329 1.00 93.00 77 ARG A C 1
ATOM 604 O O . ARG A 1 77 ? -11.192 11.409 14.157 1.00 93.00 77 ARG A O 1
ATOM 611 N N . GLN A 1 78 ? -10.112 9.661 13.288 1.00 91.56 78 GLN A N 1
ATOM 612 C CA . GLN A 1 78 ? -8.971 9.744 14.198 1.00 91.56 78 GLN A CA 1
ATOM 613 C C . GLN A 1 78 ? -7.945 10.766 13.696 1.00 91.56 78 GLN A C 1
ATOM 615 O O . GLN A 1 78 ? -6.808 10.422 13.383 1.00 91.56 78 GLN A O 1
ATOM 620 N N . TRP A 1 79 ? -8.344 12.039 13.644 1.00 94.31 79 TRP A N 1
ATOM 621 C CA . TRP A 1 79 ? -7.587 13.130 13.015 1.00 94.31 79 TRP A CA 1
ATOM 622 C C . TRP A 1 79 ? -6.154 13.291 13.522 1.00 94.31 79 TRP A C 1
ATOM 624 O O . TRP A 1 79 ? -5.273 13.669 12.757 1.00 94.31 79 TRP A O 1
ATOM 634 N N . ARG A 1 80 ? -5.888 12.914 14.778 1.00 95.25 80 ARG A N 1
ATOM 635 C CA . ARG A 1 80 ? -4.528 12.885 15.339 1.00 95.25 80 ARG A CA 1
ATOM 636 C C . ARG A 1 80 ? -3.557 12.026 14.516 1.00 95.25 80 ARG A C 1
ATOM 638 O O . ARG A 1 80 ? -2.372 12.326 14.470 1.00 95.25 80 ARG A O 1
ATOM 645 N N . TRP A 1 81 ? -4.051 10.969 13.875 1.00 96.00 81 TRP A N 1
ATOM 646 C CA . TRP A 1 81 ? -3.266 10.046 13.053 1.00 96.00 81 TRP A CA 1
ATOM 647 C C . TRP A 1 81 ? -3.368 10.342 11.552 1.00 96.00 81 TRP A C 1
ATOM 649 O O . TRP A 1 81 ? -2.801 9.605 10.747 1.00 96.00 81 TRP A O 1
ATOM 659 N N . LEU A 1 82 ? -4.052 11.419 11.152 1.00 96.25 82 LEU A N 1
ATOM 660 C CA . LEU A 1 82 ? -4.177 11.797 9.745 1.00 96.25 82 LEU A CA 1
ATOM 661 C C . LEU A 1 82 ? -2.813 11.956 9.043 1.00 96.25 82 LEU A C 1
ATOM 663 O O . LEU A 1 82 ? -2.683 11.420 7.944 1.00 96.25 82 LEU A O 1
ATOM 667 N N . PRO A 1 83 ? -1.773 12.568 9.652 1.00 97.44 83 PRO A N 1
ATOM 668 C CA . PRO A 1 83 ? -0.453 12.638 9.021 1.00 97.44 83 PRO A CA 1
ATOM 669 C C . PRO A 1 83 ? 0.134 11.258 8.704 1.00 97.44 83 PRO A C 1
ATOM 671 O O . PRO A 1 83 ? 0.704 11.062 7.636 1.00 97.44 83 PRO A O 1
ATOM 674 N N . LEU A 1 84 ? -0.066 10.275 9.589 1.00 96.50 84 LEU A N 1
ATOM 675 C CA . LEU A 1 84 ? 0.377 8.899 9.361 1.00 96.50 84 LEU A CA 1
ATOM 676 C C . LEU A 1 84 ? -0.405 8.238 8.217 1.00 96.50 84 LEU A C 1
ATOM 678 O O . LEU A 1 84 ? 0.179 7.525 7.406 1.00 96.50 84 LEU A O 1
ATOM 682 N N . SER A 1 85 ? -1.713 8.492 8.128 1.00 96.75 85 SER A N 1
ATOM 683 C CA . SER A 1 85 ? -2.541 8.020 7.013 1.00 96.75 85 SER A CA 1
ATOM 684 C C . SER A 1 85 ? -2.085 8.603 5.674 1.00 96.75 85 SER A C 1
ATOM 686 O O . SER A 1 85 ? -2.015 7.871 4.690 1.00 96.75 85 SER A O 1
ATOM 688 N N . LEU A 1 86 ? -1.777 9.903 5.628 1.00 97.62 86 LEU A N 1
ATOM 689 C CA . LEU A 1 86 ? -1.301 10.579 4.419 1.00 97.62 86 LEU A CA 1
ATOM 690 C C . LEU A 1 86 ? 0.097 10.106 4.022 1.00 97.62 86 LEU A C 1
ATOM 692 O O . LEU A 1 86 ? 0.340 9.874 2.844 1.00 97.62 86 LEU A O 1
ATOM 696 N N . LEU A 1 87 ? 0.987 9.895 4.995 1.00 98.06 87 LEU A N 1
ATOM 697 C CA . LEU A 1 87 ? 2.311 9.330 4.746 1.00 98.06 87 LEU A CA 1
ATOM 698 C C . LEU A 1 87 ? 2.215 7.904 4.194 1.00 98.06 87 LEU A C 1
ATOM 700 O O . LEU A 1 87 ? 2.904 7.577 3.235 1.00 98.06 87 LEU A O 1
ATOM 704 N N . ALA A 1 88 ? 1.344 7.066 4.763 1.00 97.81 88 ALA A N 1
ATOM 705 C CA . ALA A 1 88 ? 1.109 5.712 4.271 1.00 97.81 88 ALA A CA 1
ATOM 706 C C . ALA A 1 88 ? 0.544 5.708 2.842 1.00 97.81 88 ALA A C 1
ATOM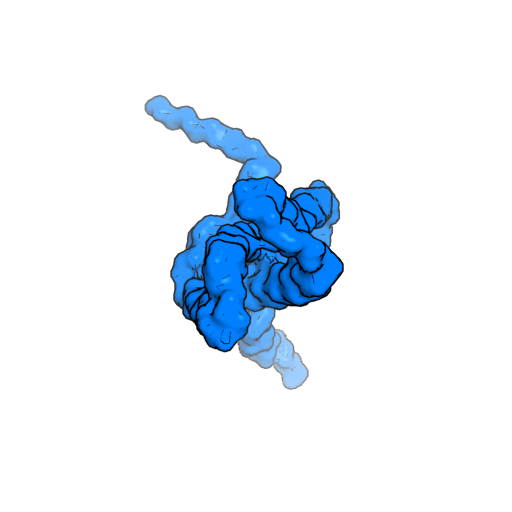 708 O O . ALA A 1 88 ? 1.002 4.922 2.014 1.00 97.81 88 ALA A O 1
ATOM 709 N N . TRP A 1 89 ? -0.416 6.593 2.553 1.00 98.25 89 TRP A N 1
ATOM 710 C CA . TRP A 1 89 ? -0.958 6.785 1.207 1.00 98.25 89 TRP A CA 1
ATOM 711 C C . TRP A 1 89 ? 0.134 7.226 0.230 1.00 98.25 89 TRP A C 1
ATOM 713 O O . TRP A 1 89 ? 0.369 6.528 -0.751 1.00 98.25 89 TRP A O 1
ATOM 723 N N . TRP A 1 90 ? 0.856 8.310 0.526 1.00 98.38 90 TRP A N 1
ATOM 724 C CA . TRP A 1 90 ? 1.940 8.801 -0.327 1.00 98.38 90 TRP A CA 1
ATOM 725 C C . TRP A 1 90 ? 3.009 7.729 -0.564 1.00 98.38 90 TRP A C 1
ATOM 727 O O . TRP A 1 90 ? 3.419 7.506 -1.7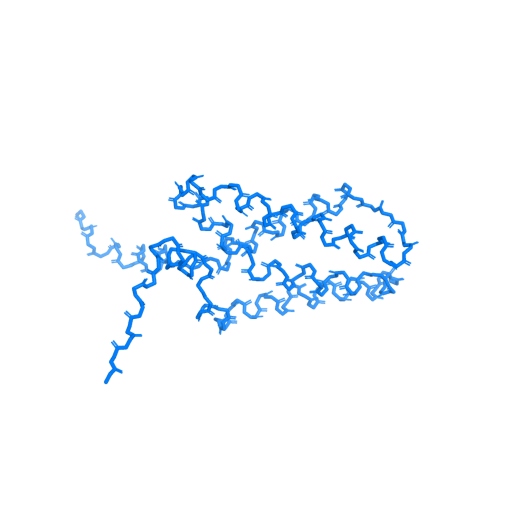00 1.00 98.38 90 TRP A O 1
ATOM 737 N N . TRP A 1 91 ? 3.420 7.014 0.487 1.00 98.19 91 TRP A N 1
ATOM 738 C CA . TRP A 1 91 ? 4.413 5.948 0.377 1.00 98.19 91 TRP A CA 1
ATOM 739 C C . TRP A 1 91 ? 3.954 4.833 -0.566 1.00 98.19 91 TRP A C 1
ATOM 741 O O . TRP A 1 91 ? 4.698 4.449 -1.465 1.00 98.19 91 TRP A O 1
ATOM 751 N N . CYS A 1 92 ? 2.726 4.336 -0.393 1.00 97.88 92 CYS A N 1
ATOM 752 C CA . CYS A 1 92 ? 2.209 3.232 -1.203 1.00 97.88 92 CYS A CA 1
ATOM 753 C C . CYS A 1 92 ? 1.891 3.644 -2.639 1.00 97.88 92 CYS A C 1
ATOM 755 O O . CYS A 1 92 ? 2.002 2.808 -3.525 1.00 97.88 92 CYS A O 1
ATOM 757 N N . VAL A 1 93 ? 1.470 4.892 -2.860 1.00 97.19 93 VAL A N 1
ATOM 758 C CA . VAL A 1 93 ? 1.052 5.388 -4.178 1.00 97.19 93 VAL A CA 1
ATOM 759 C C . VAL A 1 93 ? 2.233 5.873 -5.002 1.00 97.19 93 VAL A C 1
ATOM 761 O O . VAL A 1 93 ? 2.260 5.642 -6.202 1.00 97.19 93 VAL A O 1
ATOM 764 N N . ASP A 1 94 ? 3.207 6.526 -4.379 1.00 96.81 94 ASP A N 1
ATOM 765 C CA . ASP A 1 94 ? 4.228 7.294 -5.091 1.00 96.81 94 ASP A CA 1
ATOM 766 C C . ASP A 1 94 ? 5.644 7.005 -4.579 1.00 96.81 94 ASP A C 1
ATOM 768 O O . ASP A 1 94 ? 6.550 6.773 -5.375 1.00 96.81 94 ASP A O 1
ATOM 772 N N . GLY A 1 95 ? 5.842 6.931 -3.260 1.00 96.94 95 GLY A N 1
ATOM 773 C CA . GLY A 1 95 ? 7.165 6.718 -2.663 1.00 96.94 95 GLY A CA 1
ATOM 774 C C . GLY A 1 95 ? 7.847 5.427 -3.128 1.00 96.94 95 GLY A C 1
ATOM 775 O O . GLY A 1 95 ? 8.984 5.466 -3.600 1.00 96.94 95 GLY A O 1
ATOM 776 N N . VAL A 1 96 ? 7.147 4.289 -3.054 1.00 97.00 96 VAL A N 1
ATOM 777 C CA . VAL A 1 96 ? 7.670 2.982 -3.499 1.00 97.00 96 VAL A CA 1
ATOM 778 C C . VAL A 1 96 ? 7.899 2.961 -5.008 1.00 97.00 96 VAL A C 1
ATOM 780 O O . VAL A 1 96 ? 8.946 2.495 -5.456 1.00 97.00 96 VAL A O 1
ATOM 783 N N . TYR A 1 97 ? 6.953 3.499 -5.783 1.00 96.31 97 TYR A N 1
ATOM 784 C CA . TYR A 1 97 ? 7.068 3.600 -7.239 1.00 96.31 97 TYR A CA 1
ATOM 785 C C . TYR A 1 97 ? 8.333 4.366 -7.634 1.00 96.31 97 TYR A C 1
ATOM 787 O O . TYR A 1 97 ? 9.115 3.906 -8.470 1.00 96.31 97 TYR A O 1
ATOM 795 N N . MET A 1 98 ? 8.565 5.504 -6.976 1.00 96.25 98 MET A N 1
ATOM 796 C CA . MET A 1 98 ? 9.718 6.353 -7.228 1.00 96.25 98 MET A CA 1
ATOM 797 C C . MET A 1 98 ? 11.026 5.688 -6.825 1.00 96.25 98 MET A C 1
ATOM 799 O O . MET A 1 98 ? 11.965 5.673 -7.617 1.00 96.25 98 MET A O 1
ATOM 803 N N . ALA A 1 99 ? 11.081 5.100 -5.629 1.00 95.12 99 ALA A N 1
ATOM 804 C CA . ALA A 1 99 ? 12.263 4.389 -5.159 1.00 95.12 99 ALA A CA 1
ATOM 805 C C . ALA A 1 99 ? 12.648 3.240 -6.107 1.00 95.12 99 ALA A C 1
ATOM 807 O O . ALA A 1 99 ? 13.821 3.090 -6.443 1.00 95.12 99 ALA A O 1
ATOM 808 N N . TRP A 1 100 ? 11.661 2.479 -6.589 1.00 95.31 100 TRP A N 1
ATOM 809 C CA . TRP A 1 100 ? 11.876 1.395 -7.545 1.00 95.31 100 TRP A CA 1
ATOM 810 C C . TRP A 1 100 ? 12.450 1.897 -8.872 1.00 95.31 100 TRP A C 1
ATOM 812 O O . TRP A 1 100 ? 13.505 1.431 -9.303 1.00 95.31 100 TRP A O 1
ATOM 822 N N . HIS A 1 101 ? 11.802 2.884 -9.494 1.00 93.88 101 HIS A N 1
ATOM 823 C CA . HIS A 1 101 ? 12.223 3.388 -10.803 1.00 93.88 101 HIS A CA 1
ATOM 824 C C . HIS A 1 101 ? 13.594 4.061 -10.751 1.00 93.88 101 HIS A C 1
ATOM 826 O O . HIS A 1 101 ? 14.413 3.831 -11.636 1.00 93.88 101 HIS A O 1
ATOM 832 N N . LEU A 1 102 ? 13.883 4.817 -9.685 1.00 93.81 102 LEU A N 1
ATOM 833 C CA . LEU A 1 102 ? 15.209 5.395 -9.462 1.00 93.81 102 LEU A CA 1
ATOM 834 C C . LEU A 1 102 ? 16.284 4.317 -9.275 1.00 93.81 102 LEU A C 1
ATOM 836 O O . LEU A 1 102 ? 17.406 4.504 -9.733 1.00 93.81 102 LEU A O 1
ATOM 840 N N . SER A 1 103 ? 15.952 3.191 -8.633 1.00 93.69 103 SER A N 1
ATOM 841 C CA . SER A 1 103 ? 16.901 2.086 -8.443 1.00 93.69 103 SER A CA 1
ATOM 842 C C . SER A 1 103 ? 17.183 1.290 -9.721 1.00 93.69 103 SER A C 1
ATOM 844 O O . SER A 1 103 ? 18.290 0.785 -9.883 1.00 93.69 103 SER A O 1
ATOM 846 N N . MET A 1 104 ? 16.205 1.200 -10.627 1.00 91.25 104 MET A N 1
ATOM 847 C CA . MET A 1 104 ? 16.296 0.408 -11.859 1.00 91.25 104 MET A CA 1
ATOM 848 C C . MET A 1 104 ? 16.671 1.239 -13.096 1.00 91.25 104 MET A C 1
ATOM 850 O O . MET A 1 104 ? 17.025 0.672 -14.122 1.00 91.25 104 MET A O 1
ATOM 854 N N . GLY A 1 105 ? 16.608 2.572 -13.015 1.00 90.00 105 GLY A N 1
ATOM 855 C CA . GLY A 1 105 ? 16.917 3.467 -14.136 1.00 90.00 105 GLY A CA 1
ATOM 856 C C . GLY A 1 105 ? 15.822 3.542 -15.207 1.00 90.00 105 GLY A C 1
ATOM 857 O O . GLY A 1 105 ? 16.107 3.917 -16.342 1.00 90.00 105 GLY A O 1
ATOM 858 N N . ASN A 1 106 ? 14.579 3.198 -14.860 1.00 85.38 106 ASN A N 1
ATOM 859 C CA . ASN A 1 106 ? 13.458 3.137 -15.804 1.00 85.38 106 ASN A CA 1
ATOM 860 C C . ASN A 1 106 ? 12.717 4.482 -15.937 1.00 85.38 106 ASN A C 1
ATOM 862 O O . ASN A 1 106 ? 12.711 5.274 -14.988 1.00 85.38 106 ASN A O 1
ATOM 866 N N . PRO A 1 107 ? 12.041 4.743 -17.076 1.00 86.31 107 PRO A N 1
ATOM 867 C CA . PRO A 1 107 ? 11.191 5.919 -17.249 1.00 86.31 107 PRO A CA 1
ATOM 868 C C . PRO A 1 107 ? 10.096 6.016 -16.183 1.00 86.31 107 PRO A C 1
ATOM 870 O O . PRO A 1 107 ? 9.452 5.033 -15.833 1.00 86.31 107 PRO A O 1
ATOM 873 N N . ILE A 1 108 ? 9.863 7.226 -15.682 1.00 91.44 108 ILE A N 1
ATOM 874 C CA . ILE A 1 108 ? 8.927 7.492 -14.587 1.00 91.44 108 ILE A CA 1
ATOM 875 C C . ILE A 1 108 ? 7.615 8.047 -15.151 1.00 91.44 108 ILE A C 1
ATOM 877 O O . ILE A 1 108 ? 7.572 9.169 -15.653 1.00 91.44 108 ILE A O 1
ATOM 881 N N . TYR A 1 109 ? 6.520 7.310 -14.966 1.00 90.75 109 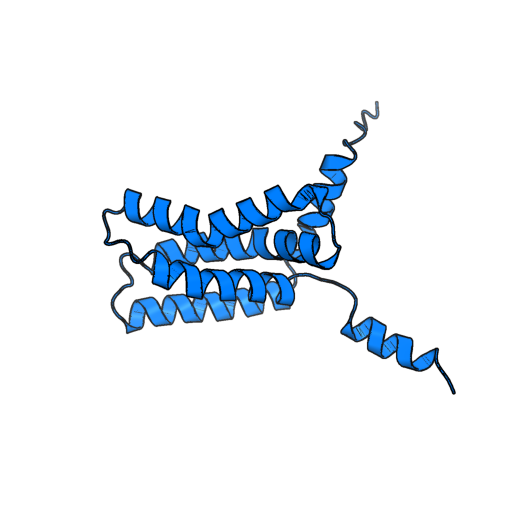TYR A N 1
ATOM 882 C CA . TYR A 1 109 ? 5.152 7.709 -15.323 1.00 90.75 109 TYR A CA 1
ATOM 883 C C . TYR A 1 109 ? 4.331 8.044 -14.074 1.00 90.75 109 TYR A C 1
ATOM 885 O O . TYR A 1 109 ? 3.313 7.423 -13.757 1.00 90.75 109 TYR A O 1
ATOM 893 N N . ARG A 1 110 ? 4.812 9.041 -13.330 1.00 92.81 110 ARG A N 1
ATOM 894 C CA . ARG A 1 110 ? 4.356 9.340 -11.968 1.00 92.81 110 ARG A CA 1
ATOM 895 C C . ARG A 1 110 ? 2.864 9.662 -11.868 1.00 92.81 110 ARG A C 1
ATOM 897 O O . ARG A 1 110 ? 2.196 9.134 -10.988 1.00 92.81 110 ARG A O 1
ATOM 904 N N . GLU A 1 111 ? 2.340 10.499 -12.762 1.00 93.94 111 GLU A N 1
ATOM 905 C CA . GLU A 1 111 ? 0.938 10.943 -12.716 1.00 93.94 111 GLU A CA 1
ATOM 906 C C . GLU A 1 111 ? -0.041 9.795 -12.975 1.00 93.94 111 GLU A C 1
ATOM 908 O O . GLU A 1 111 ? -0.969 9.580 -12.196 1.00 93.94 111 GLU A O 1
ATOM 913 N N . ALA A 1 112 ? 0.202 9.011 -14.030 1.00 91.31 112 ALA A N 1
ATOM 914 C CA . ALA A 1 112 ? -0.631 7.863 -14.379 1.00 91.31 112 ALA A CA 1
ATOM 915 C C . ALA A 1 112 ? -0.675 6.840 -13.234 1.00 91.31 112 ALA A C 1
ATOM 917 O O . ALA A 1 112 ? -1.754 6.395 -12.830 1.00 91.31 112 ALA A O 1
ATOM 918 N N . ASN A 1 113 ? 0.491 6.536 -12.656 1.00 94.44 113 ASN A N 1
ATOM 919 C CA . ASN A 1 113 ? 0.580 5.679 -11.483 1.00 94.44 113 ASN A CA 1
ATOM 920 C C . ASN A 1 113 ? -0.156 6.288 -10.275 1.00 94.44 113 ASN A C 1
ATOM 922 O O . ASN A 1 113 ? -0.909 5.584 -9.606 1.00 94.44 113 ASN A O 1
ATOM 926 N N . ALA A 1 114 ? -0.001 7.588 -10.010 1.00 94.88 114 ALA A N 1
ATOM 927 C CA . ALA A 1 114 ? -0.633 8.236 -8.865 1.00 94.88 114 ALA A CA 1
ATOM 928 C C . ALA A 1 114 ? -2.165 8.133 -8.906 1.00 94.88 114 ALA A C 1
ATOM 930 O O . ALA A 1 114 ? -2.782 7.859 -7.871 1.00 94.88 114 ALA A O 1
ATOM 931 N N . TYR A 1 115 ? -2.782 8.297 -10.081 1.00 95.19 115 TYR A N 1
ATOM 932 C CA . TYR A 1 115 ? -4.232 8.157 -10.238 1.00 95.19 115 TYR A CA 1
ATOM 933 C C . TYR A 1 115 ? -4.700 6.722 -9.987 1.00 95.19 115 TYR A C 1
ATOM 935 O O . TYR A 1 115 ? -5.553 6.497 -9.124 1.00 95.19 115 TYR A O 1
ATOM 943 N N . ALA A 1 116 ? -4.110 5.745 -10.682 1.00 94.06 116 ALA A N 1
ATOM 944 C CA . ALA A 1 116 ? -4.493 4.341 -10.545 1.00 94.06 116 ALA A CA 1
ATOM 945 C C . ALA A 1 116 ? -4.261 3.828 -9.113 1.00 94.06 116 ALA A C 1
ATOM 947 O O . ALA A 1 116 ? -5.165 3.275 -8.477 1.00 94.06 116 ALA A O 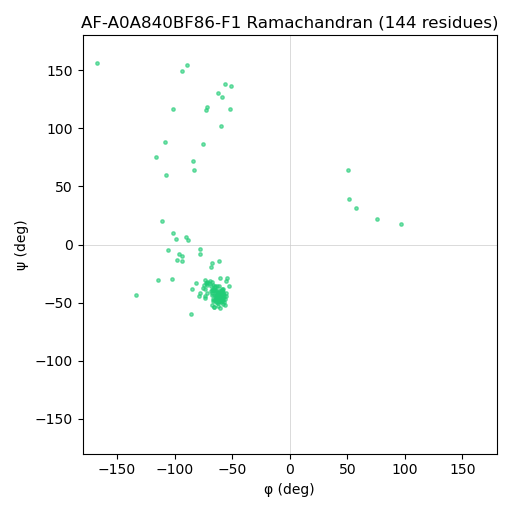1
ATOM 948 N N . SER A 1 117 ? -3.073 4.087 -8.568 1.00 96.62 117 SER A N 1
ATOM 949 C CA . SER A 1 117 ? -2.668 3.621 -7.245 1.00 96.62 117 SER A CA 1
ATOM 950 C C . SER A 1 117 ? -3.434 4.313 -6.121 1.00 96.62 117 SER A C 1
ATOM 952 O O . SER A 1 117 ? -3.730 3.668 -5.120 1.00 96.62 117 SER A O 1
ATOM 954 N N . THR A 1 118 ? -3.846 5.578 -6.272 1.00 97.56 118 THR A N 1
ATOM 955 C CA . THR A 1 118 ? -4.724 6.234 -5.283 1.00 97.56 118 THR A CA 1
ATOM 956 C C . THR A 1 118 ? -6.083 5.549 -5.206 1.00 97.56 118 THR A C 1
ATOM 958 O O . THR A 1 118 ? -6.552 5.247 -4.104 1.00 97.56 118 THR A O 1
ATOM 961 N N . CYS A 1 119 ? -6.709 5.265 -6.352 1.00 96.12 119 CYS A N 1
ATOM 962 C CA . CYS A 1 119 ? -7.990 4.560 -6.393 1.00 96.12 119 CYS A CA 1
ATOM 963 C C . CYS A 1 119 ? -7.877 3.168 -5.763 1.00 96.12 119 CYS A C 1
ATOM 965 O O . CYS A 1 119 ? -8.683 2.820 -4.897 1.00 96.12 119 CYS A O 1
ATOM 967 N N . LEU A 1 120 ? -6.851 2.401 -6.142 1.00 96.25 120 LEU A N 1
ATOM 968 C CA . LEU A 1 120 ? -6.608 1.065 -5.598 1.00 96.25 120 LEU A CA 1
ATOM 969 C C . LEU A 1 120 ? -6.300 1.101 -4.102 1.00 96.25 120 LEU A C 1
ATOM 971 O O . LEU A 1 120 ? -6.868 0.309 -3.356 1.00 96.25 120 LEU A O 1
ATOM 975 N N . PHE A 1 121 ? -5.459 2.028 -3.639 1.00 97.69 121 PHE A N 1
ATOM 976 C CA . PHE A 1 121 ? -5.091 2.143 -2.230 1.00 97.69 121 PHE A CA 1
ATOM 977 C C . PHE A 1 121 ? -6.324 2.338 -1.347 1.00 97.69 121 PHE A C 1
ATOM 979 O O . PHE A 1 121 ? -6.506 1.610 -0.370 1.00 97.69 121 PHE A O 1
ATOM 986 N N . TRP A 1 122 ? -7.205 3.275 -1.702 1.00 96.19 122 TRP A N 1
ATOM 987 C CA . TRP A 1 122 ? -8.410 3.525 -0.915 1.00 96.19 122 TRP A CA 1
ATOM 988 C C . TRP A 1 122 ? -9.439 2.407 -1.058 1.00 96.19 122 TRP A C 1
ATOM 990 O O . TRP A 1 122 ? -9.985 1.972 -0.045 1.00 96.19 122 TRP A O 1
ATOM 1000 N N . LEU A 1 123 ? -9.658 1.883 -2.269 1.00 95.31 123 LEU A N 1
ATOM 1001 C CA . LEU A 1 123 ? -10.564 0.755 -2.502 1.00 95.31 123 LEU A CA 1
ATOM 1002 C C . LEU A 1 123 ? -10.164 -0.460 -1.655 1.00 95.31 123 LEU A C 1
ATOM 1004 O O . LEU A 1 123 ? -10.977 -0.985 -0.893 1.00 95.31 123 LEU A O 1
ATOM 1008 N N . CYS A 1 124 ? -8.896 -0.858 -1.731 1.00 95.38 124 CYS A N 1
ATOM 1009 C CA . CYS A 1 124 ? -8.310 -1.913 -0.914 1.00 95.38 124 CYS A CA 1
ATOM 1010 C C . CYS A 1 124 ? -8.445 -1.603 0.577 1.00 95.38 124 CYS A C 1
ATOM 1012 O O . CYS A 1 124 ? -8.876 -2.460 1.346 1.00 95.38 124 CYS A O 1
ATOM 1014 N N . GLY A 1 125 ? -8.155 -0.366 0.985 1.00 94.31 125 GLY A N 1
ATOM 1015 C CA . GLY A 1 125 ? -8.314 0.080 2.363 1.00 94.31 125 GLY A CA 1
ATOM 1016 C C . GLY A 1 125 ? -9.732 -0.134 2.889 1.00 94.31 125 GLY A C 1
ATOM 1017 O O . GLY A 1 125 ? -9.892 -0.669 3.983 1.00 94.31 125 GLY A O 1
ATOM 1018 N N . PHE A 1 126 ? -10.761 0.199 2.107 1.00 91.38 126 PHE A N 1
ATOM 1019 C CA . PHE A 1 126 ? -12.160 0.001 2.494 1.00 91.38 126 PHE A CA 1
ATOM 1020 C C . PHE A 1 126 ? -12.598 -1.468 2.453 1.00 91.38 126 PHE A C 1
ATOM 1022 O O . PHE A 1 126 ? -13.232 -1.927 3.400 1.00 91.38 126 PHE A O 1
ATOM 1029 N N . ILE A 1 127 ? -12.238 -2.222 1.408 1.00 90.38 127 ILE A N 1
ATOM 1030 C CA . ILE A 1 127 ? -12.589 -3.651 1.277 1.00 90.38 127 ILE A CA 1
ATOM 1031 C C . ILE A 1 127 ? -11.928 -4.481 2.386 1.00 90.38 127 ILE A C 1
ATOM 1033 O O . ILE A 1 127 ? -12.518 -5.422 2.926 1.00 90.38 127 ILE A O 1
ATOM 1037 N N . TRP A 1 128 ? -10.682 -4.155 2.727 1.00 91.94 128 TRP A N 1
ATOM 1038 C CA . TRP A 1 128 ? -9.879 -4.921 3.673 1.00 91.94 128 TRP A CA 1
ATOM 1039 C C . TRP A 1 128 ? -9.958 -4.424 5.106 1.00 91.94 128 TRP A C 1
ATOM 1041 O O . TRP A 1 128 ? -9.522 -5.160 5.992 1.00 91.94 128 TRP A O 1
ATOM 1051 N N . SER A 1 129 ? -10.481 -3.219 5.345 1.00 84.94 129 SER A N 1
ATOM 1052 C CA . SER A 1 129 ? -10.767 -2.707 6.684 1.00 84.94 129 SER A CA 1
ATOM 1053 C C . SER A 1 129 ? -11.994 -3.416 7.268 1.00 84.94 129 SER A C 1
ATOM 1055 O O . SER A 1 129 ? -13.108 -3.272 6.767 1.00 84.94 129 SER A O 1
ATOM 1057 N N . PRO A 1 130 ? -11.838 -4.184 8.353 1.00 68.50 130 PRO A N 1
ATOM 1058 C CA . PRO A 1 130 ? -12.952 -4.772 9.091 1.00 68.50 130 PRO A CA 1
ATOM 1059 C C . PRO A 1 130 ? -13.343 -3.838 10.257 1.00 68.50 130 PRO A C 1
ATOM 1061 O O . PRO A 1 130 ? -12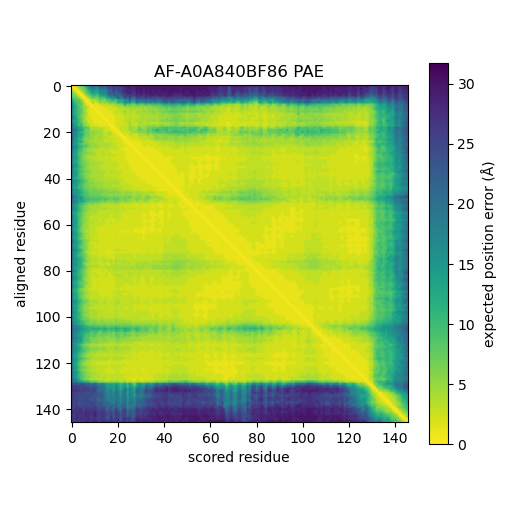.480 -3.156 10.808 1.00 68.50 130 PRO A O 1
ATOM 1064 N N . ARG A 1 131 ? -14.593 -3.727 10.736 1.00 61.38 131 ARG A N 1
ATOM 1065 C CA . ARG A 1 131 ? -15.649 -4.716 11.039 1.00 61.38 131 ARG A CA 1
ATOM 1066 C C . ARG A 1 131 ? -16.994 -3.973 11.272 1.00 61.38 131 ARG A C 1
ATOM 1068 O O . ARG A 1 131 ? -16.962 -2.844 11.747 1.00 61.38 131 ARG A O 1
ATOM 1075 N N . ALA A 1 132 ? -18.113 -4.684 11.063 1.00 49.12 132 ALA A N 1
ATOM 1076 C CA . ALA A 1 132 ? -19.450 -4.466 11.656 1.00 49.12 132 ALA A CA 1
ATOM 1077 C C . ALA A 1 132 ? -20.551 -3.674 10.905 1.00 49.12 132 ALA A C 1
ATOM 1079 O O . ALA A 1 132 ? -21.557 -3.343 11.500 1.00 49.12 132 ALA A O 1
ATOM 1080 N N . ALA A 1 133 ? -20.484 -3.449 9.587 1.00 49.06 133 ALA A N 1
ATOM 1081 C CA . ALA A 1 133 ? -21.658 -2.890 8.892 1.00 49.06 133 ALA A CA 1
ATOM 1082 C C . ALA A 1 133 ? -22.660 -3.973 8.460 1.00 49.06 133 ALA A C 1
ATOM 1084 O O . ALA A 1 133 ? -23.785 -3.964 8.918 1.00 49.06 133 ALA A O 1
ATOM 1085 N N . LEU A 1 134 ? -22.301 -4.956 7.630 1.00 46.00 134 LEU A N 1
ATOM 1086 C CA . LEU A 1 134 ? -23.342 -5.806 7.020 1.00 46.00 134 LEU A CA 1
ATOM 1087 C C . LEU A 1 134 ? -23.993 -6.817 7.975 1.00 46.00 134 LEU A C 1
ATOM 1089 O O . LEU A 1 134 ? -25.214 -6.906 8.013 1.00 46.00 134 LEU A O 1
ATOM 1093 N N . VAL A 1 135 ? -23.218 -7.552 8.778 1.00 50.19 135 VAL A N 1
ATOM 1094 C CA . VAL A 1 135 ? -23.794 -8.531 9.723 1.00 50.19 135 VAL A CA 1
ATOM 1095 C C . VAL A 1 135 ? -24.490 -7.832 10.893 1.00 50.19 135 VAL A C 1
ATOM 1097 O O . VAL A 1 135 ? -25.536 -8.294 11.327 1.00 50.19 135 VAL A O 1
ATOM 1100 N N . GLU A 1 136 ? -23.969 -6.693 11.354 1.00 51.53 136 GLU A N 1
ATOM 1101 C CA . GLU A 1 136 ? -24.584 -5.911 12.433 1.00 51.53 136 GLU A CA 1
ATOM 1102 C C . GLU A 1 136 ? -25.814 -5.133 11.936 1.00 51.53 136 GLU A C 1
ATOM 1104 O O . GLU A 1 136 ? -26.821 -5.128 12.625 1.00 51.53 136 GLU A O 1
ATOM 1109 N N . VAL A 1 137 ? -25.825 -4.589 10.710 1.00 53.16 137 VAL A N 1
ATOM 1110 C CA . VAL A 1 137 ? -27.029 -4.004 10.074 1.00 53.16 137 VAL A CA 1
ATOM 1111 C C . VAL A 1 137 ? -28.096 -5.071 9.819 1.00 53.16 137 VAL A C 1
ATOM 1113 O O . VAL A 1 137 ? -29.281 -4.797 9.996 1.00 53.16 137 VAL A O 1
ATOM 1116 N N . LEU A 1 138 ? -27.711 -6.297 9.451 1.00 55.06 138 LEU A N 1
ATOM 1117 C CA . LEU A 1 138 ? -28.652 -7.412 9.305 1.00 55.06 138 LEU A CA 1
ATOM 1118 C C . LEU A 1 138 ? -29.178 -7.919 10.659 1.00 55.06 138 LEU A C 1
ATOM 1120 O O . LEU A 1 138 ? -30.343 -8.303 10.741 1.00 55.06 138 LEU A O 1
ATOM 1124 N N . HIS A 1 139 ? -28.373 -7.884 11.727 1.00 52.12 139 HIS A N 1
ATOM 1125 C CA . HIS A 1 139 ? -28.831 -8.206 13.087 1.00 52.12 139 HIS A CA 1
ATOM 1126 C C . HIS A 1 139 ? -29.686 -7.087 13.705 1.00 52.12 139 HIS A C 1
ATOM 1128 O O . HIS A 1 139 ? -30.674 -7.372 14.376 1.00 52.12 139 HIS A O 1
ATOM 1134 N N . ASN A 1 140 ? -29.377 -5.821 13.414 1.00 51.94 140 ASN A N 1
ATOM 1135 C CA . ASN A 1 140 ? -30.069 -4.642 13.946 1.00 51.94 140 ASN A CA 1
ATOM 1136 C C . ASN A 1 140 ? -31.418 -4.357 13.250 1.00 51.94 140 ASN A C 1
ATOM 1138 O O . ASN A 1 140 ? -32.167 -3.482 13.670 1.00 51.94 140 ASN A O 1
ATOM 1142 N N . ARG A 1 141 ? -31.782 -5.124 12.209 1.00 50.06 141 ARG A N 1
ATOM 1143 C CA . ARG A 1 141 ? -33.146 -5.131 11.644 1.00 50.06 141 ARG A CA 1
ATOM 1144 C C . ARG A 1 141 ? -34.153 -5.948 12.463 1.00 50.06 141 ARG A C 1
ATOM 1146 O O . ARG A 1 141 ? -35.337 -5.896 12.157 1.00 50.06 141 ARG A O 1
ATOM 1153 N N . ARG A 1 142 ? -33.720 -6.695 13.488 1.00 52.06 142 ARG A N 1
ATOM 1154 C CA . ARG A 1 142 ? -34.627 -7.433 14.393 1.00 52.06 142 ARG A CA 1
ATOM 1155 C C . ARG A 1 142 ? -34.952 -6.690 15.695 1.00 52.06 142 ARG A C 1
ATOM 1157 O O . ARG A 1 142 ? -35.819 -7.142 16.430 1.00 52.06 142 ARG A O 1
ATOM 1164 N N . SER A 1 143 ? -34.290 -5.567 15.971 1.00 48.06 143 SER A N 1
ATOM 1165 C CA . SER A 1 143 ? -34.464 -4.747 17.184 1.00 48.06 143 SER A CA 1
ATOM 1166 C C . SER A 1 143 ? -35.226 -3.440 16.952 1.00 48.06 143 SER A C 1
ATOM 1168 O O . SER A 1 143 ? -35.525 -2.742 17.915 1.00 48.06 143 SER A O 1
ATOM 1170 N N . VAL A 1 144 ? -35.574 -3.112 15.705 1.00 47.41 144 VAL A N 1
ATOM 1171 C CA . VAL A 1 144 ? -36.455 -1.982 15.381 1.00 47.41 144 VAL A CA 1
ATOM 1172 C C . VAL A 1 144 ? -37.721 -2.541 14.742 1.00 47.41 144 VAL A C 1
ATOM 1174 O O . VAL A 1 144 ? -37.886 -2.531 13.525 1.00 47.41 144 VAL A O 1
ATOM 1177 N N . GLY A 1 145 ? -38.579 -3.110 15.589 1.00 36.75 145 GLY A N 1
ATOM 1178 C CA . GLY A 1 145 ? -39.989 -3.270 15.263 1.00 36.75 145 GLY A CA 1
ATOM 1179 C C . GLY A 1 145 ? -40.649 -1.896 15.321 1.00 36.75 145 GLY A C 1
ATOM 1180 O O . GLY A 1 145 ? -40.611 -1.248 16.367 1.00 36.75 145 GLY A O 1
ATOM 1181 N N . PHE A 1 146 ? -41.184 -1.454 14.186 1.00 40.75 146 PHE A N 1
ATOM 1182 C CA . PHE A 1 146 ? -42.409 -0.661 14.180 1.00 40.75 146 PHE A CA 1
ATOM 1183 C C . PHE A 1 146 ? -43.589 -1.619 14.330 1.00 40.75 146 PHE A C 1
ATOM 1185 O O . PHE A 1 146 ? -43.490 -2.738 13.770 1.00 40.75 146 PHE A O 1
#

Organism: NCBI:txid1193620